Protein AF-A0A935E976-F1 (afdb_monomer)

pLDDT: mean 88.89, std 15.74, range [32.0, 98.88]

Nearest PDB structures (foldseek):
  2b0h-assembly1_A  TM=3.099E-01  e=8.893E+00  Mus musculus

Radius of gyration: 15.51 Å; Cα contacts (8 Å, |Δi|>4): 188; chains: 1; bounding box: 47×30×32 Å

Secondary structure (DSSP, 8-state):
------HHHHHHHHHHHHHHSTTHHHHTH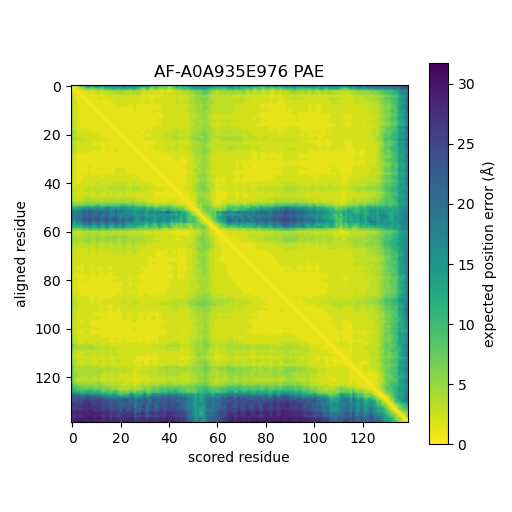HHHHHHHHTGGGSSS-TT-BPTTGGGSSS--B----HHHHHHHHHHHHHHHHHHHHHHTT---HHHHHHHHHHHHHHHHS-GGGSSSGGGHHHHHTTPPSS-SSP-----

Foldseek 3Di:
DQFDDDPLLLVLLLVLLCVLPPCFVVQFLRLLLSLLLRQVVDVQRQPDWDPLQLPDPHTDHDRDDPVVVVVSVVVSVVLVVLSVCSSVVNHDPVSSVVSNVSSVCLLLDRCNSGGCVVVVSCVVVVPDPPPPPPNPPDD

Sequence (139 aa):
MTFGFDPAEREAIAATLDAAVPGSVEWGAVEYVERLLGAFDHEPPRIWAAPGTWAGDGPAWLDPGPWERHAWRLRIDAWRSVYARIARGADDDADRRVAFEHACESSYGDPAYGGNREGAAWVAVGFPEPLFPPARSDP

Solvent-accessible surface area (backbone atoms only — not comparable to full-atom values): 7590 Å² total; per-residue (Å²): 128,79,61,69,71,55,75,64,36,44,50,42,42,36,53,54,24,23,72,58,32,78,62,24,47,84,20,20,23,58,49,17,49,36,40,57,65,24,16,78,71,43,89,50,34,58,79,39,70,41,89,66,25,87,74,54,102,50,71,46,54,43,73,70,53,76,67,53,48,52,55,50,48,57,50,37,55,52,48,51,54,38,52,57,25,38,36,68,73,66,54,52,73,69,43,48,48,53,41,31,52,50,20,51,46,16,33,73,42,65,42,81,51,35,4,8,43,94,45,48,34,37,60,73,71,61,59,65,81,71,67,76,73,66,70,77,74,77,132

Structure (mmCIF, N/CA/C/O backbone):
data_AF-A0A935E976-F1
#
_entry.id   AF-A0A935E976-F1
#
loop_
_atom_site.group_PDB
_atom_site.id
_atom_site.type_symbol
_atom_site.label_atom_id
_atom_site.label_alt_id
_atom_site.label_comp_id
_atom_site.label_asym_id
_atom_site.label_entity_id
_atom_site.label_seq_id
_atom_site.pdbx_PDB_ins_code
_atom_site.Cartn_x
_atom_site.Cartn_y
_atom_site.Cartn_z
_atom_site.occupancy
_atom_site.B_iso_or_equiv
_atom_site.auth_seq_id
_atom_site.auth_comp_id
_atom_site.auth_asym_id
_atom_site.auth_atom_id
_atom_site.pdbx_PDB_model_num
ATOM 1 N N . MET A 1 1 ? -8.502 0.682 -17.089 1.00 59.00 1 MET A N 1
ATOM 2 C CA . MET A 1 1 ? -9.231 1.427 -16.044 1.00 59.00 1 MET A CA 1
ATOM 3 C C . MET A 1 1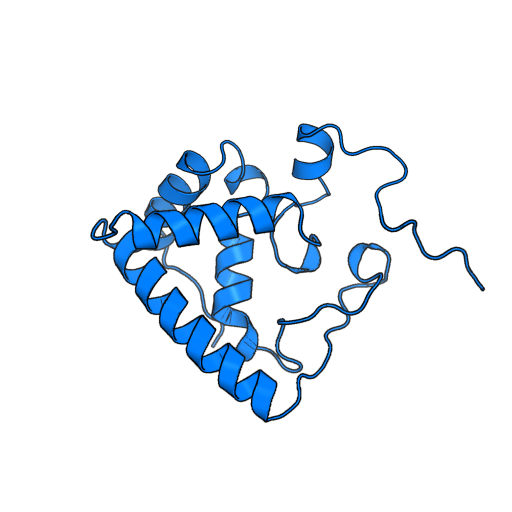 ? -8.406 1.251 -14.792 1.00 59.00 1 MET A C 1
ATOM 5 O O . MET A 1 1 ? -8.064 0.113 -14.518 1.00 59.00 1 MET A O 1
ATOM 9 N N . THR A 1 2 ? -7.993 2.335 -14.143 1.00 86.62 2 THR A N 1
ATOM 10 C CA . THR A 1 2 ? -7.102 2.261 -12.978 1.00 86.62 2 THR A CA 1
ATOM 11 C C . THR A 1 2 ? -7.882 1.762 -11.767 1.00 86.62 2 THR A C 1
ATOM 13 O O . THR A 1 2 ? -8.993 2.234 -11.525 1.00 86.62 2 THR A O 1
ATOM 16 N N . PHE A 1 3 ? -7.319 0.805 -11.039 1.00 94.75 3 PHE A N 1
ATOM 17 C CA . PHE A 1 3 ? -7.820 0.331 -9.759 1.00 94.75 3 PHE A CA 1
ATOM 18 C C . PHE A 1 3 ? -7.882 1.486 -8.755 1.00 94.75 3 PHE A C 1
ATOM 20 O O . PHE A 1 3 ? -6.986 2.328 -8.700 1.00 94.75 3 PHE A O 1
ATOM 27 N N . GLY A 1 4 ? -8.932 1.500 -7.946 1.00 95.69 4 GLY A N 1
ATOM 28 C CA . GLY A 1 4 ? -9.102 2.438 -6.848 1.00 95.69 4 GLY A CA 1
ATOM 29 C C . GLY A 1 4 ? -10.287 2.021 -5.995 1.00 95.69 4 GLY A C 1
ATOM 30 O O . GLY A 1 4 ? -11.195 1.345 -6.487 1.00 95.69 4 GLY A O 1
ATOM 31 N N . PHE A 1 5 ? -10.249 2.410 -4.729 1.00 97.88 5 PHE A N 1
ATOM 32 C CA . PHE A 1 5 ? -11.348 2.201 -3.796 1.00 97.88 5 PHE A CA 1
ATOM 33 C C . PHE A 1 5 ? -12.399 3.296 -3.965 1.00 97.88 5 PHE A C 1
ATOM 35 O O . PHE A 1 5 ? -12.066 4.454 -4.247 1.00 97.88 5 PHE A O 1
ATOM 42 N N . ASP A 1 6 ? -13.670 2.957 -3.763 1.00 97.94 6 ASP A N 1
ATOM 43 C CA . ASP A 1 6 ? -14.691 3.990 -3.596 1.00 97.94 6 ASP A CA 1
ATOM 44 C C . ASP A 1 6 ? -14.502 4.749 -2.259 1.00 97.94 6 ASP A C 1
ATOM 46 O O . ASP A 1 6 ? -13.733 4.310 -1.400 1.00 97.94 6 ASP A O 1
ATOM 50 N N . PRO A 1 7 ? -15.160 5.905 -2.046 1.00 98.31 7 PRO A N 1
ATOM 51 C CA . PRO A 1 7 ? -14.953 6.701 -0.836 1.00 98.31 7 PRO A CA 1
ATOM 52 C C . PRO A 1 7 ? -15.224 5.963 0.484 1.00 98.31 7 PRO A C 1
ATOM 54 O O . PRO A 1 7 ? -14.514 6.208 1.457 1.00 98.31 7 PRO A O 1
ATOM 57 N N . ALA A 1 8 ? -16.217 5.072 0.528 1.00 98.00 8 ALA A N 1
ATOM 58 C CA . ALA A 1 8 ? -16.576 4.336 1.738 1.00 98.00 8 ALA A CA 1
ATOM 59 C C . ALA A 1 8 ? -15.585 3.197 2.007 1.00 98.00 8 ALA A C 1
ATOM 61 O O . ALA A 1 8 ? -15.143 3.010 3.141 1.00 98.00 8 ALA A O 1
ATOM 62 N N . GLU A 1 9 ? -15.177 2.479 0.957 1.00 98.56 9 GLU A N 1
ATOM 63 C CA . GLU A 1 9 ? -14.099 1.491 1.045 1.00 98.56 9 GLU A CA 1
ATOM 64 C C . GLU A 1 9 ? -12.803 2.152 1.533 1.00 98.56 9 GLU A C 1
ATOM 66 O O . GLU A 1 9 ? -12.127 1.635 2.424 1.00 98.56 9 GLU A O 1
ATOM 71 N N . ARG A 1 10 ? -12.486 3.333 0.989 1.00 98.56 10 ARG A N 1
ATOM 72 C CA . ARG A 1 10 ? -11.292 4.107 1.331 1.00 98.56 10 ARG A CA 1
ATOM 73 C C . ARG A 1 10 ? -11.285 4.527 2.803 1.00 98.56 10 ARG A C 1
ATOM 75 O O . ARG A 1 10 ? -10.242 4.425 3.440 1.00 98.56 10 ARG A O 1
ATOM 82 N N . GLU A 1 11 ? -12.425 4.955 3.348 1.00 98.50 11 GLU A N 1
ATOM 83 C CA . GLU A 1 11 ? -12.574 5.319 4.766 1.00 98.50 11 GLU A CA 1
ATOM 84 C C . GLU A 1 11 ? -12.345 4.117 5.696 1.00 98.50 11 GLU A C 1
ATOM 86 O O . GLU A 1 11 ? -11.543 4.201 6.628 1.00 98.50 11 GLU A O 1
ATOM 91 N N . ALA A 1 12 ? -12.986 2.979 5.412 1.00 98.31 12 ALA A N 1
ATOM 92 C CA . ALA A 1 12 ? -12.832 1.764 6.211 1.00 98.31 12 ALA A CA 1
ATOM 93 C C . ALA A 1 12 ? -11.383 1.248 6.194 1.00 98.31 12 ALA A C 1
ATOM 95 O O . ALA A 1 12 ? -10.805 0.952 7.241 1.00 98.31 12 ALA A O 1
ATOM 96 N N . ILE A 1 13 ? -10.767 1.202 5.010 1.00 98.81 13 ILE A N 1
ATOM 97 C CA . ILE A 1 13 ? -9.375 0.772 4.844 1.00 98.81 13 ILE A CA 1
ATOM 98 C C . ILE A 1 13 ? -8.413 1.738 5.543 1.00 98.81 13 ILE A C 1
ATOM 100 O O . ILE A 1 13 ? -7.478 1.282 6.202 1.00 98.81 13 ILE A O 1
ATOM 104 N N . ALA A 1 14 ? -8.638 3.052 5.442 1.00 98.75 14 ALA A N 1
ATOM 105 C CA . ALA A 1 14 ? -7.828 4.052 6.132 1.00 98.75 14 ALA A CA 1
ATOM 106 C C . ALA A 1 14 ? -7.849 3.837 7.651 1.00 98.75 14 ALA A C 1
ATOM 108 O O . ALA A 1 14 ? -6.789 3.799 8.273 1.00 98.75 14 ALA A O 1
ATOM 109 N N . ALA A 1 15 ? -9.029 3.616 8.238 1.00 98.56 15 ALA A N 1
ATOM 110 C CA . ALA A 1 15 ? -9.155 3.344 9.667 1.00 98.56 15 ALA A CA 1
ATOM 111 C C . ALA A 1 15 ? -8.357 2.098 10.096 1.00 98.56 15 ALA A C 1
ATOM 113 O O . ALA A 1 15 ? -7.677 2.124 11.121 1.00 98.56 15 ALA A O 1
ATOM 114 N N . THR A 1 16 ? -8.386 1.020 9.303 1.00 98.69 16 THR A N 1
ATOM 115 C CA . THR A 1 16 ? -7.610 -0.199 9.588 1.00 98.69 16 THR A CA 1
ATOM 116 C C . THR A 1 16 ? -6.102 0.021 9.464 1.00 98.69 16 THR A C 1
ATOM 118 O O . THR A 1 16 ? -5.352 -0.453 10.316 1.00 98.69 16 THR A O 1
ATOM 121 N N . LEU A 1 17 ? -5.643 0.728 8.425 1.00 98.69 17 LEU A N 1
ATOM 122 C CA . LEU A 1 17 ? -4.219 1.012 8.213 1.00 98.69 17 LEU A CA 1
ATOM 123 C C . LEU A 1 17 ? -3.653 1.908 9.323 1.00 98.69 17 LEU A C 1
ATOM 125 O O . LEU A 1 17 ? -2.603 1.591 9.882 1.00 98.69 17 LEU A O 1
ATOM 129 N N . ASP A 1 18 ? -4.369 2.973 9.691 1.00 98.31 18 ASP A N 1
ATOM 130 C CA . ASP A 1 18 ? -3.938 3.892 10.750 1.00 98.31 18 ASP A CA 1
ATOM 131 C C . ASP A 1 18 ? -3.933 3.217 12.127 1.00 98.31 18 ASP A C 1
ATOM 133 O O . ASP A 1 18 ? -2.998 3.380 12.905 1.00 98.31 18 ASP A O 1
ATOM 137 N N . ALA A 1 19 ? -4.923 2.364 12.412 1.00 98.00 19 ALA A N 1
ATOM 138 C CA . ALA A 1 19 ? -4.926 1.569 13.637 1.00 98.00 19 ALA A CA 1
ATOM 139 C C . ALA A 1 19 ? -3.740 0.588 13.708 1.00 98.00 19 ALA A C 1
ATOM 141 O O . ALA A 1 19 ? -3.252 0.293 14.800 1.00 98.00 19 ALA A O 1
ATOM 142 N N . ALA A 1 20 ? -3.282 0.071 12.562 1.00 97.44 20 ALA A N 1
ATOM 143 C CA . ALA A 1 20 ? -2.155 -0.852 12.490 1.00 97.44 20 ALA A CA 1
ATOM 144 C C . ALA A 1 20 ? -0.804 -0.138 12.664 1.00 97.44 20 ALA A C 1
ATOM 146 O O . ALA A 1 20 ? 0.067 -0.630 13.386 1.00 97.44 20 ALA A O 1
ATOM 147 N N . VAL A 1 21 ? -0.637 1.019 12.020 1.00 96.62 21 VAL A N 1
ATOM 148 C CA . VAL A 1 21 ? 0.521 1.909 12.164 1.00 96.62 21 VAL A CA 1
ATOM 149 C C . VAL A 1 21 ? 0.004 3.349 12.273 1.00 96.62 21 VAL A C 1
ATOM 151 O O . VAL A 1 21 ? -0.352 3.936 11.245 1.00 96.62 21 VAL A O 1
ATOM 154 N N . PRO A 1 22 ? -0.031 3.927 13.490 1.00 96.25 22 PRO A N 1
ATOM 155 C CA . PRO A 1 22 ? -0.551 5.276 13.705 1.00 96.25 22 PRO A CA 1
ATOM 156 C C . PRO A 1 22 ? 0.183 6.330 12.874 1.00 96.25 22 PRO A C 1
ATOM 158 O O . PRO A 1 22 ? 1.413 6.391 12.901 1.00 96.25 22 PRO A O 1
ATOM 161 N N . GLY A 1 23 ? -0.571 7.162 12.152 1.00 95.06 23 GLY A N 1
ATOM 162 C CA . GLY A 1 23 ? -0.049 8.198 11.256 1.00 95.06 23 GLY A CA 1
ATOM 163 C C . GLY A 1 23 ? 0.210 7.717 9.826 1.00 95.06 23 GLY A C 1
ATOM 164 O O . GLY A 1 23 ? 0.457 8.535 8.939 1.00 95.06 23 GLY A O 1
ATOM 165 N N . SER A 1 24 ? 0.108 6.412 9.550 1.00 97.06 24 SER A N 1
ATOM 166 C CA . SER A 1 24 ? 0.406 5.864 8.220 1.00 97.06 24 SER A CA 1
ATOM 167 C C . SER A 1 24 ? -0.511 6.414 7.125 1.00 97.06 24 SER A C 1
ATOM 169 O O . SER A 1 24 ? -0.068 6.610 5.991 1.00 97.06 24 SER A O 1
ATOM 171 N N . VAL A 1 25 ? -1.768 6.738 7.447 1.00 97.81 25 VAL A N 1
ATOM 172 C CA . VAL A 1 25 ? -2.697 7.351 6.485 1.00 97.81 25 VAL A CA 1
ATOM 173 C C . VAL A 1 25 ? -2.231 8.744 6.073 1.00 97.81 25 VAL A C 1
ATOM 175 O O . VAL A 1 25 ? -2.247 9.054 4.883 1.00 97.81 25 VAL A O 1
ATOM 178 N N . GLU A 1 26 ? -1.748 9.558 7.014 1.00 96.12 26 GLU A N 1
ATOM 179 C CA . GLU A 1 26 ? -1.197 10.886 6.709 1.00 96.12 26 GLU A CA 1
ATOM 180 C C . GLU A 1 26 ? 0.050 10.789 5.818 1.00 96.12 26 GLU A C 1
ATOM 182 O O . GLU A 1 26 ? 0.272 11.638 4.953 1.00 96.12 26 GLU A O 1
ATOM 187 N N . TRP A 1 27 ? 0.829 9.715 5.968 1.00 95.69 27 TRP A N 1
ATOM 188 C CA . TRP A 1 27 ? 2.007 9.438 5.143 1.00 95.69 27 TRP A CA 1
ATOM 189 C C . TRP A 1 27 ? 1.680 8.818 3.778 1.00 95.69 27 TRP A C 1
ATOM 191 O O . TRP A 1 27 ? 2.567 8.720 2.931 1.00 95.69 27 TRP A O 1
ATOM 201 N N . GLY A 1 28 ? 0.424 8.443 3.525 1.00 97.75 28 GLY A N 1
ATOM 202 C CA . GLY A 1 28 ? -0.046 7.951 2.229 1.00 97.75 28 GLY A CA 1
ATOM 203 C C . GLY A 1 28 ? -0.266 6.439 2.131 1.00 97.75 28 GLY A C 1
ATOM 204 O O . GLY A 1 28 ? -0.193 5.876 1.037 1.00 97.75 28 GLY A O 1
ATOM 205 N N . ALA A 1 29 ? -0.525 5.749 3.247 1.00 98.25 29 ALA A N 1
ATOM 206 C CA . ALA A 1 29 ? -0.739 4.298 3.256 1.00 98.25 29 ALA A CA 1
ATOM 207 C C . ALA A 1 29 ? -1.879 3.836 2.336 1.00 98.25 29 ALA A C 1
ATOM 209 O O . ALA A 1 29 ? -1.780 2.788 1.698 1.00 98.25 29 ALA A O 1
ATOM 210 N N . VAL A 1 30 ? -2.951 4.621 2.214 1.00 98.44 30 VAL A N 1
ATOM 211 C CA . VAL A 1 30 ? -4.067 4.280 1.322 1.00 98.44 30 VAL A CA 1
ATOM 212 C C . VAL A 1 30 ? -3.628 4.343 -0.142 1.00 98.44 30 VAL A C 1
ATOM 214 O O . VAL A 1 30 ? -3.895 3.417 -0.908 1.00 98.44 30 VAL A O 1
ATOM 217 N N . GLU A 1 31 ? -2.903 5.396 -0.533 1.00 97.69 31 GLU A N 1
ATOM 218 C CA . GLU A 1 31 ? -2.369 5.530 -1.892 1.00 97.69 31 GLU A CA 1
ATOM 219 C C . GLU A 1 31 ? -1.345 4.439 -2.213 1.00 97.69 31 GLU A C 1
ATOM 221 O O . GLU A 1 31 ? -1.295 3.965 -3.350 1.00 97.69 31 GLU A O 1
ATOM 226 N N . TYR A 1 32 ? -0.548 4.027 -1.222 1.00 98.00 32 TYR A N 1
ATOM 227 C CA . TYR A 1 32 ? 0.357 2.889 -1.346 1.00 98.00 32 TYR A CA 1
ATOM 228 C C . TYR A 1 32 ? -0.397 1.610 -1.719 1.00 98.00 32 TYR A C 1
ATOM 230 O O . TYR A 1 32 ? -0.067 0.956 -2.711 1.00 98.00 32 TYR A O 1
ATOM 238 N N . VAL A 1 33 ? -1.452 1.284 -0.968 1.00 98.56 33 VAL A N 1
ATOM 239 C CA . VAL A 1 33 ? -2.260 0.085 -1.211 1.00 98.56 33 VAL A CA 1
ATOM 240 C C . VAL A 1 33 ? -2.919 0.134 -2.587 1.00 98.56 33 VAL A C 1
ATOM 242 O O . VAL A 1 33 ? -2.846 -0.841 -3.329 1.00 98.56 33 VAL A O 1
ATOM 245 N N . GLU A 1 34 ? -3.520 1.256 -2.984 1.00 98.19 34 GLU A N 1
ATOM 246 C CA . GLU A 1 34 ? -4.131 1.369 -4.315 1.00 98.19 34 GLU A CA 1
ATOM 247 C C . GLU A 1 34 ? -3.120 1.172 -5.444 1.00 98.19 34 GLU A C 1
ATOM 249 O O . GLU A 1 34 ? -3.408 0.468 -6.414 1.00 98.19 34 GLU A O 1
ATOM 254 N N . ARG A 1 35 ? -1.916 1.744 -5.317 1.00 96.69 35 ARG A N 1
ATOM 255 C CA . ARG A 1 35 ? -0.845 1.564 -6.306 1.00 96.69 35 ARG A CA 1
ATOM 256 C C . ARG A 1 35 ? -0.353 0.123 -6.357 1.00 96.69 35 ARG A C 1
ATOM 258 O O . ARG A 1 35 ? -0.154 -0.392 -7.455 1.00 96.69 35 ARG A O 1
ATOM 265 N N . LEU A 1 36 ? -0.207 -0.533 -5.207 1.00 97.94 36 LEU A N 1
ATOM 266 C CA . LEU A 1 36 ? 0.174 -1.942 -5.124 1.00 97.94 36 LEU A CA 1
ATOM 267 C C . LEU A 1 36 ? -0.873 -2.840 -5.795 1.00 97.94 36 LEU A C 1
ATOM 269 O O . LEU A 1 36 ? -0.546 -3.660 -6.654 1.00 97.94 36 LEU A O 1
ATOM 273 N N . LEU A 1 37 ? -2.150 -2.661 -5.453 1.00 98.50 37 LEU A N 1
ATOM 274 C CA . LEU A 1 37 ? -3.244 -3.469 -5.994 1.00 98.50 37 LEU A CA 1
ATOM 275 C C . LEU A 1 37 ? -3.566 -3.134 -7.458 1.00 98.50 37 LEU A C 1
ATOM 277 O O . LEU A 1 37 ? -4.116 -3.974 -8.172 1.00 98.50 37 LEU A O 1
ATOM 281 N N . GLY A 1 38 ? -3.229 -1.928 -7.911 1.00 97.81 38 GLY A N 1
ATOM 282 C CA . GLY A 1 38 ? -3.348 -1.454 -9.290 1.00 97.81 38 GLY A CA 1
ATOM 283 C C . GLY A 1 38 ? -2.076 -1.604 -10.124 1.00 97.81 38 GLY A C 1
ATOM 284 O O . GLY A 1 38 ? -2.027 -1.105 -11.245 1.00 97.81 38 GLY A O 1
ATOM 285 N N . ALA A 1 39 ? -1.033 -2.278 -9.625 1.00 97.50 39 ALA A N 1
ATOM 286 C CA . ALA A 1 39 ? 0.290 -2.252 -10.255 1.00 97.50 39 ALA A CA 1
ATOM 287 C C . ALA A 1 39 ? 0.290 -2.695 -11.732 1.00 97.50 39 ALA A C 1
ATOM 289 O O . ALA A 1 39 ? 1.073 -2.175 -12.527 1.00 97.50 39 ALA A O 1
ATOM 290 N N . PHE A 1 40 ? -0.602 -3.618 -12.112 1.00 97.50 40 PHE A N 1
ATOM 291 C CA . PHE A 1 40 ? -0.750 -4.123 -13.485 1.00 97.50 40 PHE A CA 1
ATOM 292 C C . PHE A 1 40 ? -1.623 -3.262 -14.411 1.00 97.50 40 PHE A C 1
ATOM 294 O O . PHE A 1 40 ? -1.769 -3.614 -15.580 1.00 97.50 40 PHE A O 1
ATOM 301 N N . ASP A 1 41 ? -2.157 -2.132 -13.944 1.00 96.94 41 ASP A N 1
ATOM 302 C CA . ASP A 1 41 ? -2.842 -1.152 -14.802 1.00 96.94 41 ASP A CA 1
ATOM 303 C C . ASP A 1 41 ? -1.852 -0.262 -15.581 1.00 96.94 41 ASP A C 1
ATOM 305 O O . ASP A 1 41 ? -2.249 0.632 -16.334 1.00 96.94 41 ASP A O 1
ATOM 309 N N . HIS A 1 42 ? -0.553 -0.508 -15.398 1.00 94.56 42 HIS A N 1
ATOM 310 C CA . HIS A 1 42 ? 0.564 0.221 -15.981 1.00 94.56 42 HIS A CA 1
ATOM 311 C C . HIS A 1 42 ? 1.520 -0.721 -16.724 1.00 94.56 42 HIS A C 1
ATOM 313 O O . HIS A 1 42 ? 1.590 -1.914 -16.428 1.00 94.56 42 HIS A O 1
ATOM 319 N N . GLU A 1 43 ? 2.285 -0.159 -17.662 1.00 93.25 43 GLU A N 1
ATOM 320 C CA . GLU A 1 43 ? 3.313 -0.869 -18.424 1.00 93.25 43 GLU A CA 1
ATOM 321 C C . GLU A 1 43 ? 4.604 -0.019 -18.468 1.00 93.25 43 GLU A C 1
ATOM 323 O O . GLU A 1 43 ? 4.559 1.090 -19.011 1.00 93.25 43 GLU A O 1
ATOM 328 N N . PRO A 1 44 ? 5.735 -0.477 -17.888 1.00 92.94 44 PRO A N 1
ATOM 329 C CA . PRO A 1 44 ? 5.895 -1.677 -17.058 1.00 92.94 44 PRO A CA 1
ATOM 330 C C . PRO A 1 44 ? 4.985 -1.679 -15.819 1.00 92.94 44 PRO A C 1
ATOM 332 O O . PRO A 1 44 ? 4.626 -0.604 -15.324 1.00 92.94 4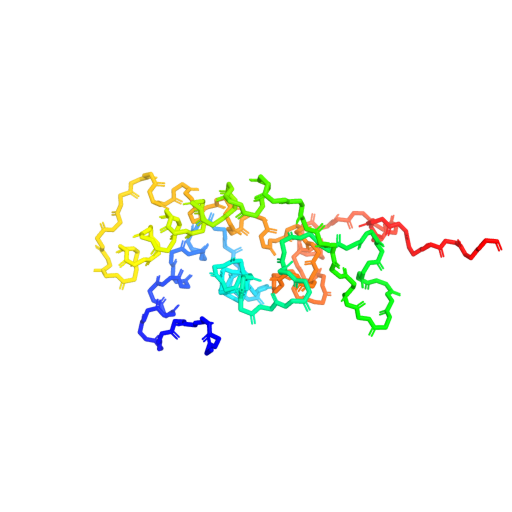4 PRO A O 1
ATOM 335 N N . PRO A 1 45 ? 4.588 -2.858 -15.303 1.00 96.25 45 PRO A N 1
ATOM 336 C CA . PRO A 1 45 ? 3.787 -2.922 -14.092 1.00 96.25 45 PRO A CA 1
ATOM 337 C C . PRO A 1 45 ? 4.575 -2.313 -12.930 1.00 96.25 45 PRO A C 1
ATOM 339 O O . PRO A 1 45 ? 5.773 -2.558 -12.777 1.00 96.25 45 PRO A O 1
ATOM 342 N N . ARG A 1 46 ? 3.902 -1.525 -12.089 1.00 94.75 46 ARG A N 1
ATOM 343 C CA . ARG A 1 46 ? 4.530 -0.760 -10.996 1.00 94.75 46 ARG A CA 1
ATOM 344 C C . ARG A 1 46 ? 4.841 -1.625 -9.769 1.00 94.75 46 ARG A C 1
ATOM 346 O O . ARG A 1 46 ? 4.398 -1.339 -8.665 1.00 94.75 46 ARG A O 1
ATOM 353 N N . ILE A 1 47 ? 5.559 -2.722 -9.994 1.00 95.19 47 ILE A N 1
ATOM 354 C CA . ILE A 1 47 ? 5.956 -3.701 -8.976 1.00 95.19 47 ILE A CA 1
ATOM 355 C C . ILE A 1 47 ? 7.335 -3.361 -8.418 1.00 95.19 47 ILE A C 1
ATOM 357 O O . ILE A 1 47 ? 7.520 -3.338 -7.208 1.00 95.19 47 ILE A O 1
ATOM 361 N N . TRP A 1 48 ? 8.293 -3.084 -9.304 1.00 90.94 48 TRP A N 1
ATOM 362 C CA . TRP A 1 48 ? 9.669 -2.781 -8.931 1.00 90.94 48 TRP A CA 1
ATOM 363 C C . TRP A 1 48 ? 10.089 -1.447 -9.532 1.00 90.94 48 TRP A C 1
ATOM 365 O O . TRP A 1 48 ? 10.292 -1.330 -10.741 1.00 90.94 48 TRP A O 1
ATOM 375 N N . ALA A 1 49 ? 10.231 -0.439 -8.685 1.00 88.50 49 ALA A N 1
ATOM 376 C CA . ALA A 1 49 ? 10.939 0.781 -9.016 1.00 88.50 49 ALA A CA 1
ATOM 377 C C . ALA A 1 49 ? 12.434 0.471 -9.179 1.00 88.50 49 ALA A C 1
ATOM 379 O O . ALA A 1 49 ? 13.032 -0.260 -8.384 1.00 88.50 49 ALA A O 1
ATOM 380 N N . ALA A 1 50 ? 13.044 1.030 -10.217 1.00 80.81 50 ALA A N 1
ATOM 381 C CA . ALA A 1 50 ? 14.478 0.967 -10.415 1.00 80.81 50 ALA A CA 1
ATOM 382 C C . ALA A 1 50 ? 15.192 1.727 -9.279 1.00 80.81 50 ALA A C 1
ATOM 384 O O . ALA A 1 50 ? 14.672 2.744 -8.802 1.00 80.81 50 ALA A O 1
ATOM 385 N N . PRO A 1 51 ? 16.388 1.286 -8.856 1.00 69.25 51 PRO A N 1
ATOM 386 C CA . PRO A 1 51 ? 17.159 1.979 -7.827 1.00 69.25 51 PRO A CA 1
ATOM 387 C C . PRO A 1 51 ? 17.362 3.470 -8.143 1.00 69.25 51 PRO A C 1
ATOM 389 O O . PRO A 1 51 ? 17.663 3.824 -9.280 1.00 69.25 51 PRO A O 1
ATOM 392 N N . GLY A 1 52 ? 17.238 4.338 -7.132 1.00 60.84 52 GLY A N 1
ATOM 393 C CA . GLY A 1 52 ? 17.458 5.790 -7.270 1.00 60.84 52 GLY A CA 1
ATOM 394 C C . GLY A 1 52 ? 16.266 6.585 -7.819 1.00 60.84 52 GLY A C 1
ATOM 395 O O . GLY A 1 52 ? 16.382 7.788 -8.024 1.00 60.84 52 GLY A O 1
ATOM 396 N N . THR A 1 53 ? 15.123 5.930 -8.020 1.00 62.84 53 THR A N 1
ATOM 397 C CA . THR A 1 53 ? 13.859 6.519 -8.489 1.00 62.84 53 THR A CA 1
ATOM 398 C C . THR A 1 53 ? 13.393 7.736 -7.676 1.00 62.84 53 THR A C 1
ATOM 400 O O . THR A 1 53 ? 12.938 8.716 -8.263 1.00 62.84 53 THR A O 1
ATOM 403 N N . TRP A 1 54 ? 13.545 7.718 -6.351 1.00 58.03 54 TRP A N 1
ATOM 404 C CA . TRP A 1 54 ? 13.188 8.841 -5.475 1.00 58.03 54 TRP A CA 1
ATOM 405 C C . TRP A 1 54 ? 14.058 10.104 -5.672 1.00 58.03 54 TRP A C 1
ATOM 407 O O . TRP A 1 54 ? 13.664 11.172 -5.213 1.00 58.03 54 TRP A O 1
ATOM 417 N N . ALA A 1 55 ? 15.215 10.006 -6.346 1.00 53.66 55 ALA A N 1
ATOM 418 C CA . ALA A 1 55 ? 16.175 11.103 -6.541 1.00 53.66 55 ALA A CA 1
ATOM 419 C C . ALA A 1 55 ? 16.250 11.640 -7.989 1.00 53.66 55 ALA A C 1
ATOM 421 O O . ALA A 1 55 ? 17.052 12.534 -8.259 1.00 53.66 55 ALA A O 1
ATOM 422 N N . GLY A 1 56 ? 15.473 11.085 -8.928 1.00 58.94 56 GLY A N 1
ATOM 423 C CA . GLY A 1 56 ? 15.496 11.455 -10.353 1.00 58.94 56 GLY A CA 1
ATOM 424 C C . GLY A 1 56 ? 14.235 12.183 -10.838 1.00 58.94 56 GLY A C 1
ATOM 425 O O . GLY A 1 56 ? 13.356 12.518 -10.049 1.00 58.94 56 GLY A O 1
ATOM 426 N N . ASP A 1 57 ? 14.100 12.360 -12.159 1.00 61.03 57 ASP A N 1
ATOM 427 C CA . ASP A 1 57 ? 12.961 13.030 -12.835 1.00 61.03 57 ASP A CA 1
ATOM 428 C C . ASP A 1 57 ? 11.611 12.271 -12.747 1.00 61.03 57 ASP A C 1
ATOM 430 O O . ASP A 1 57 ? 10.637 12.602 -13.429 1.00 61.03 57 ASP A O 1
ATOM 434 N N . GLY A 1 58 ? 11.538 11.232 -11.914 1.00 66.12 58 GLY A N 1
ATOM 435 C CA . GLY A 1 58 ? 10.377 10.374 -11.716 1.00 66.12 58 GLY A CA 1
ATOM 436 C C . GLY A 1 58 ? 10.738 8.886 -11.693 1.00 66.12 58 GLY A C 1
ATOM 437 O O . GLY A 1 58 ? 11.848 8.495 -12.064 1.00 66.12 58 GLY A O 1
ATOM 438 N N . PRO A 1 59 ? 9.799 8.026 -11.265 1.00 75.75 59 PRO A N 1
ATOM 439 C CA . PRO A 1 59 ? 10.067 6.607 -11.109 1.00 75.75 59 PRO A CA 1
ATOM 440 C C . PRO A 1 59 ? 10.247 5.879 -12.436 1.00 75.75 59 PRO A C 1
ATOM 442 O O . PRO A 1 59 ? 9.332 5.835 -13.262 1.00 75.75 59 PRO A O 1
ATOM 445 N N . ALA A 1 60 ? 11.405 5.237 -12.597 1.00 85.12 60 ALA A N 1
ATOM 446 C CA . ALA A 1 60 ? 11.615 4.225 -13.624 1.00 85.12 60 ALA A CA 1
ATOM 447 C C . ALA A 1 60 ? 11.150 2.867 -13.084 1.00 85.12 60 ALA A C 1
ATOM 449 O O . ALA A 1 60 ? 11.493 2.494 -11.966 1.00 85.12 60 ALA A O 1
ATOM 450 N N . TRP A 1 61 ? 10.377 2.117 -13.869 1.00 90.06 61 TRP A N 1
ATOM 451 C CA . TRP A 1 61 ? 9.809 0.829 -13.460 1.00 90.06 61 TRP A CA 1
ATOM 452 C C . TRP A 1 61 ? 10.473 -0.309 -14.227 1.00 90.06 61 TRP A C 1
ATOM 454 O O . TRP A 1 61 ? 10.656 -0.220 -15.441 1.00 90.06 61 TRP A O 1
ATOM 464 N N . LEU A 1 62 ? 10.852 -1.369 -13.518 1.00 91.81 62 LEU A N 1
ATOM 465 C CA . LEU A 1 62 ? 11.441 -2.560 -14.117 1.00 91.81 62 LEU A CA 1
ATOM 466 C C . LEU A 1 62 ? 10.340 -3.459 -14.674 1.00 91.81 62 LEU A C 1
ATOM 468 O O . LEU A 1 62 ? 9.291 -3.623 -14.054 1.00 91.81 62 LEU A O 1
ATOM 472 N N . ASP A 1 63 ? 10.606 -4.066 -15.827 1.00 94.44 63 ASP A N 1
ATOM 473 C CA . ASP A 1 63 ? 9.725 -5.067 -16.418 1.00 94.44 63 ASP A CA 1
ATOM 474 C C . ASP A 1 63 ? 10.017 -6.459 -15.817 1.00 94.44 63 ASP A C 1
ATOM 476 O O . ASP A 1 63 ? 11.104 -6.999 -16.048 1.00 94.44 63 ASP A O 1
ATOM 480 N N . PRO A 1 64 ? 9.090 -7.049 -15.036 1.00 94.50 64 PRO A N 1
ATOM 481 C CA . PRO A 1 64 ? 9.249 -8.398 -14.518 1.00 94.50 64 PRO A CA 1
ATOM 482 C C . PRO A 1 64 ? 9.096 -9.456 -15.616 1.00 94.50 64 PRO A C 1
ATOM 484 O O . PRO A 1 64 ? 8.254 -9.359 -16.516 1.00 94.50 64 PRO A O 1
ATOM 487 N N . GLY A 1 65 ? 9.850 -10.547 -15.483 1.00 96.62 65 GLY A N 1
ATOM 488 C CA . GLY A 1 65 ? 9.760 -11.684 -16.390 1.00 96.62 65 GLY A CA 1
ATOM 489 C C . GLY A 1 65 ? 8.388 -12.382 -16.341 1.00 96.62 65 GLY A C 1
ATOM 490 O O . GLY A 1 65 ? 7.600 -12.177 -15.412 1.00 96.62 65 GLY A O 1
ATOM 491 N N . PRO A 1 66 ? 8.078 -13.278 -17.299 1.00 97.38 66 PRO A N 1
ATOM 492 C CA . PRO A 1 66 ? 6.757 -13.911 -17.396 1.00 97.38 66 PRO A CA 1
ATOM 493 C C . PRO A 1 66 ? 6.296 -14.627 -16.115 1.00 97.38 66 PRO A C 1
ATOM 495 O O . PRO A 1 66 ? 5.130 -14.524 -15.730 1.00 97.38 66 PRO A O 1
ATOM 498 N N . TRP A 1 67 ? 7.210 -15.320 -15.429 1.00 97.88 67 TRP A N 1
ATOM 499 C CA . TRP A 1 67 ? 6.910 -16.024 -14.177 1.00 97.88 67 TRP A CA 1
ATOM 500 C C . TRP A 1 67 ? 6.658 -15.075 -13.010 1.00 97.88 67 TRP A C 1
ATOM 502 O O . TRP A 1 67 ? 5.731 -15.291 -12.232 1.00 97.88 67 TRP A O 1
ATOM 512 N N . GLU A 1 68 ? 7.437 -14.002 -12.915 1.00 97.81 68 GLU A N 1
ATOM 513 C CA . GLU A 1 68 ? 7.251 -12.970 -11.897 1.00 97.81 68 GLU A CA 1
ATOM 514 C C . GLU A 1 68 ? 5.918 -12.253 -12.109 1.00 97.81 68 GLU A C 1
ATOM 516 O O . GLU A 1 68 ? 5.157 -12.095 -11.158 1.00 97.81 68 GLU A O 1
ATOM 521 N N . ARG A 1 69 ? 5.570 -11.915 -13.360 1.00 98.00 69 ARG A N 1
ATOM 522 C CA . ARG A 1 69 ? 4.254 -11.359 -13.707 1.00 98.00 69 ARG A CA 1
ATOM 523 C C . ARG A 1 69 ? 3.118 -12.269 -13.258 1.00 98.00 69 ARG A C 1
ATOM 525 O O . ARG A 1 69 ? 2.143 -11.791 -12.685 1.00 98.00 69 ARG A O 1
ATOM 532 N N . HIS A 1 70 ? 3.231 -13.573 -13.508 1.00 98.19 70 HIS A N 1
ATOM 533 C CA . HIS A 1 70 ? 2.218 -14.534 -13.081 1.00 98.19 70 HIS A CA 1
ATOM 534 C C . HIS A 1 70 ? 2.095 -14.597 -11.552 1.00 98.19 70 HIS A C 1
ATOM 536 O O . HIS A 1 70 ? 0.992 -14.462 -11.024 1.00 98.19 70 HIS A O 1
ATOM 542 N N . ALA A 1 71 ? 3.216 -14.729 -10.839 1.00 98.44 71 ALA A N 1
ATOM 543 C CA . ALA A 1 71 ? 3.229 -14.791 -9.379 1.00 98.44 71 ALA A CA 1
ATOM 544 C C . ALA A 1 71 ? 2.664 -13.514 -8.733 1.00 98.44 71 ALA A C 1
ATOM 546 O O . ALA A 1 71 ? 1.874 -13.590 -7.792 1.00 98.44 71 ALA A O 1
ATOM 547 N N . TRP A 1 72 ? 3.016 -12.340 -9.263 1.00 98.38 72 TRP A N 1
ATOM 548 C CA . TRP A 1 72 ? 2.521 -11.061 -8.758 1.00 98.38 72 TRP A CA 1
ATOM 549 C C . TRP A 1 72 ? 1.032 -10.854 -9.005 1.00 98.38 72 TRP A C 1
ATOM 551 O O . TRP A 1 72 ? 0.359 -10.314 -8.134 1.00 98.38 72 TRP A O 1
ATOM 561 N N . ARG A 1 73 ? 0.489 -11.327 -10.133 1.00 98.38 73 ARG A N 1
ATOM 562 C CA . ARG A 1 73 ? -0.964 -11.294 -10.370 1.00 98.38 73 ARG A CA 1
ATOM 563 C C . ARG A 1 73 ? -1.719 -12.113 -9.332 1.00 98.38 73 ARG A C 1
ATOM 565 O O . ARG A 1 73 ? -2.634 -11.590 -8.713 1.00 98.38 73 ARG A O 1
ATOM 572 N N . LEU A 1 74 ? -1.278 -13.349 -9.078 1.00 98.56 74 LEU A N 1
ATOM 573 C CA . LEU A 1 74 ? -1.891 -14.202 -8.054 1.00 98.56 74 LEU A CA 1
ATOM 574 C C . LEU A 1 74 ? -1.852 -13.546 -6.669 1.00 98.56 74 LEU A C 1
ATOM 576 O O . LEU A 1 74 ? -2.838 -13.579 -5.936 1.00 98.56 74 LEU A O 1
ATOM 580 N N . ARG A 1 75 ? -0.721 -12.925 -6.319 1.00 98.44 75 ARG A N 1
ATOM 581 C CA . ARG A 1 75 ? -0.560 -12.230 -5.040 1.00 98.44 75 ARG A CA 1
ATOM 582 C C . ARG A 1 75 ? -1.470 -11.005 -4.926 1.00 98.44 75 ARG A C 1
ATOM 584 O O . ARG A 1 75 ? -2.151 -10.856 -3.918 1.00 98.44 75 ARG A O 1
ATOM 591 N N . ILE A 1 76 ? -1.527 -10.170 -5.963 1.00 98.50 76 ILE A N 1
ATOM 592 C CA . ILE A 1 76 ? -2.392 -8.985 -5.993 1.00 98.50 76 ILE A CA 1
ATOM 593 C C . ILE A 1 76 ? -3.869 -9.379 -5.939 1.00 98.50 76 ILE A C 1
ATOM 595 O O . ILE A 1 76 ? -4.620 -8.761 -5.193 1.00 98.50 76 ILE A O 1
ATOM 599 N N . ASP A 1 77 ? -4.296 -10.420 -6.654 1.00 98.50 77 ASP A N 1
ATOM 600 C CA . ASP A 1 77 ? -5.686 -10.889 -6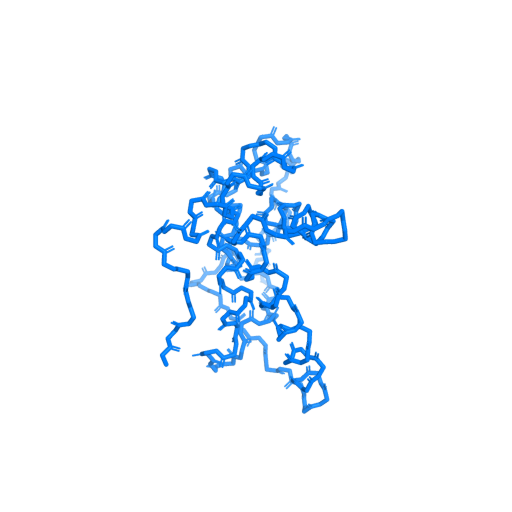.600 1.00 98.50 77 ASP A CA 1
ATOM 601 C C . ASP A 1 77 ? -6.062 -11.414 -5.202 1.00 98.50 77 ASP A C 1
ATOM 603 O O . ASP A 1 77 ? -7.161 -11.145 -4.698 1.00 98.50 77 ASP A O 1
ATOM 607 N N . ALA A 1 78 ? -5.132 -12.099 -4.526 1.00 98.62 78 ALA A N 1
ATOM 608 C CA . ALA A 1 78 ? -5.314 -12.507 -3.136 1.00 98.62 78 ALA A CA 1
ATOM 609 C C . ALA A 1 78 ? -5.451 -11.291 -2.203 1.00 98.62 78 ALA A C 1
ATOM 611 O O . ALA A 1 78 ? -6.390 -11.231 -1.407 1.00 98.62 78 ALA A O 1
ATOM 612 N N . TRP A 1 79 ? -4.587 -10.283 -2.337 1.00 98.75 79 TRP A N 1
ATOM 613 C CA . TRP A 1 79 ? -4.673 -9.063 -1.531 1.00 98.75 79 TRP A CA 1
ATOM 614 C C . TRP A 1 79 ? -5.901 -8.208 -1.844 1.00 98.75 79 TRP A C 1
ATOM 616 O O . TRP A 1 79 ? -6.507 -7.668 -0.925 1.00 98.75 79 TRP A O 1
ATOM 626 N N . ARG A 1 80 ? -6.355 -8.134 -3.099 1.00 98.75 80 ARG A N 1
ATOM 627 C CA . ARG A 1 80 ? -7.635 -7.490 -3.443 1.00 98.75 80 ARG A CA 1
ATOM 628 C C . ARG A 1 80 ? -8.794 -8.123 -2.675 1.00 98.75 80 ARG A C 1
ATOM 630 O O . ARG A 1 80 ? -9.674 -7.414 -2.199 1.00 98.75 80 ARG A O 1
ATOM 637 N N . SER A 1 81 ? -8.768 -9.444 -2.493 1.00 98.75 81 SER A N 1
ATOM 638 C CA . SER A 1 81 ? -9.775 -10.150 -1.693 1.00 98.75 81 SER A CA 1
ATOM 639 C C . SER A 1 81 ? -9.686 -9.817 -0.199 1.00 98.75 81 SER A C 1
ATOM 641 O O . SER A 1 81 ? -10.724 -9.717 0.451 1.00 98.75 81 SER A O 1
ATOM 643 N N . VAL A 1 82 ? -8.474 -9.624 0.337 1.00 98.88 82 VAL A N 1
ATOM 644 C CA . VAL A 1 82 ? -8.246 -9.144 1.715 1.00 98.88 82 VAL A CA 1
ATOM 645 C C . VAL A 1 82 ? -8.846 -7.749 1.899 1.00 98.88 82 VAL A C 1
ATOM 647 O O . VAL A 1 82 ? -9.696 -7.548 2.763 1.00 98.88 82 VAL A O 1
ATOM 650 N N . TYR A 1 83 ? -8.487 -6.794 1.039 1.00 98.75 83 TYR A N 1
ATOM 651 C CA . TYR A 1 83 ? -8.980 -5.420 1.156 1.00 98.75 83 TYR A CA 1
ATOM 652 C C . TYR A 1 83 ? -10.484 -5.297 0.911 1.00 98.75 83 TYR A C 1
ATOM 654 O O . TYR A 1 83 ? -11.134 -4.485 1.560 1.00 98.75 83 TYR A O 1
ATOM 662 N N . ALA A 1 84 ? -11.071 -6.153 0.071 1.00 98.69 84 ALA A N 1
ATOM 663 C CA . ALA A 1 84 ? -12.522 -6.228 -0.071 1.00 98.69 84 ALA A CA 1
ATOM 664 C C . ALA A 1 84 ? -13.231 -6.704 1.214 1.00 98.69 84 ALA A C 1
ATOM 666 O O . ALA A 1 84 ? -14.380 -6.327 1.444 1.00 98.69 84 ALA A O 1
ATOM 667 N N . ARG A 1 85 ? -12.589 -7.537 2.050 1.00 98.81 85 ARG A N 1
ATOM 668 C CA . ARG A 1 85 ? -13.130 -7.924 3.367 1.00 98.81 85 ARG A CA 1
ATOM 669 C C . ARG A 1 85 ? -12.981 -6.802 4.386 1.00 98.81 85 ARG A C 1
ATOM 671 O O . ARG A 1 85 ? -13.971 -6.481 5.038 1.00 98.81 85 ARG A O 1
ATOM 678 N N . ILE A 1 86 ? -11.811 -6.162 4.441 1.00 98.69 86 ILE A N 1
ATOM 679 C CA . ILE A 1 86 ? -11.558 -4.984 5.290 1.00 98.69 86 ILE A CA 1
ATOM 680 C C . ILE A 1 86 ? -12.572 -3.878 4.992 1.00 98.69 86 ILE A C 1
ATOM 682 O O . ILE A 1 86 ? -13.243 -3.390 5.895 1.00 98.69 86 ILE A O 1
ATOM 686 N N . ALA A 1 87 ? -12.769 -3.541 3.716 1.00 98.50 87 ALA A N 1
ATOM 687 C CA . ALA A 1 87 ? -13.706 -2.501 3.303 1.00 98.50 87 ALA A CA 1
ATOM 688 C C . ALA A 1 87 ? -15.160 -2.771 3.735 1.00 98.50 87 ALA A C 1
ATOM 690 O O . ALA A 1 87 ? -15.944 -1.845 3.917 1.00 98.50 87 ALA A O 1
ATOM 691 N N . ARG A 1 88 ? -15.532 -4.045 3.916 1.00 98.25 88 ARG A N 1
ATOM 692 C CA . ARG A 1 88 ? -16.865 -4.468 4.374 1.00 98.25 88 ARG A CA 1
ATOM 693 C C . ARG A 1 88 ? -16.949 -4.667 5.891 1.00 98.25 88 ARG A C 1
ATOM 695 O O . ARG A 1 88 ? -18.012 -5.053 6.373 1.00 98.25 88 ARG A O 1
ATOM 702 N N . GLY A 1 89 ? -15.852 -4.469 6.626 1.00 97.75 89 GLY A N 1
ATOM 703 C CA . GLY A 1 89 ? -15.750 -4.774 8.056 1.00 97.75 89 GLY A CA 1
ATOM 704 C C . GLY A 1 89 ? -15.891 -6.267 8.376 1.00 97.75 89 GLY A C 1
ATOM 705 O O . GLY A 1 89 ? -16.400 -6.628 9.435 1.00 97.75 89 GLY A O 1
ATOM 706 N N . ALA A 1 90 ? -15.518 -7.133 7.432 1.00 98.44 90 ALA A N 1
ATOM 707 C CA . ALA A 1 90 ? -15.565 -8.591 7.554 1.00 98.44 90 ALA A CA 1
ATOM 708 C C . ALA A 1 90 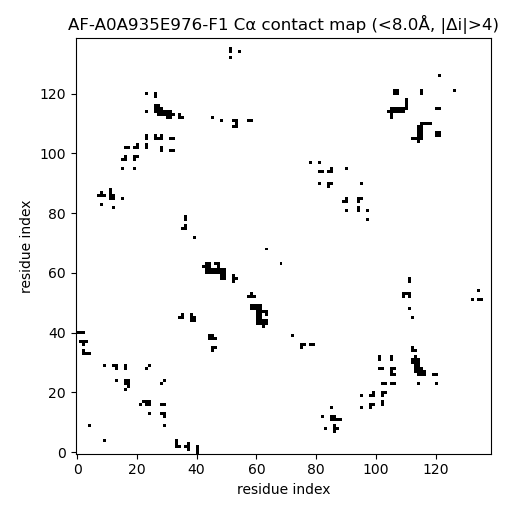? -14.157 -9.213 7.632 1.00 98.44 90 ALA A C 1
ATOM 710 O O . ALA A 1 90 ? -13.990 -10.394 7.330 1.00 98.44 90 ALA A O 1
ATOM 711 N N . ASP A 1 91 ? -13.154 -8.399 7.959 1.00 98.44 91 ASP A N 1
ATOM 712 C CA . ASP A 1 91 ? -11.766 -8.801 8.148 1.00 98.44 91 ASP A CA 1
ATOM 713 C C . ASP A 1 91 ? -11.561 -9.632 9.419 1.00 98.44 91 ASP A C 1
ATOM 715 O O . ASP A 1 91 ? -12.248 -9.462 10.430 1.00 98.44 91 ASP A O 1
ATOM 719 N N . ASP A 1 92 ? -10.570 -10.516 9.363 1.00 98.50 92 ASP A N 1
ATOM 720 C CA . ASP A 1 92 ? -10.053 -11.262 10.505 1.00 98.50 92 ASP A CA 1
ATOM 721 C C . ASP A 1 92 ? -8.610 -10.846 10.859 1.00 98.50 92 ASP A C 1
ATOM 723 O O . ASP A 1 92 ? -8.038 -9.907 10.299 1.00 98.50 92 ASP A O 1
ATOM 727 N N . ASP A 1 93 ? -7.994 -11.543 11.815 1.00 98.56 93 ASP A N 1
ATOM 728 C CA . ASP A 1 93 ? -6.624 -11.244 12.246 1.00 98.56 93 ASP A CA 1
ATOM 729 C C . ASP A 1 93 ? -5.579 -11.472 11.138 1.00 98.56 93 ASP A C 1
ATOM 731 O O . ASP A 1 93 ? -4.544 -10.801 11.122 1.00 98.56 93 ASP A O 1
ATOM 735 N N . ALA A 1 94 ? -5.830 -12.385 10.194 1.00 98.44 94 ALA A N 1
ATOM 736 C CA . ALA A 1 94 ? -4.929 -12.619 9.069 1.00 98.44 94 ALA A CA 1
ATOM 737 C C . ALA A 1 94 ? -5.022 -11.477 8.047 1.00 98.44 94 ALA A C 1
ATOM 739 O O . ALA A 1 94 ? -3.996 -11.000 7.558 1.00 98.44 94 ALA A O 1
ATOM 740 N N . ASP A 1 95 ? -6.228 -10.979 7.786 1.00 98.75 95 ASP A N 1
ATOM 741 C CA . ASP A 1 95 ? -6.448 -9.789 6.963 1.00 98.75 95 ASP A CA 1
ATOM 742 C C . ASP A 1 95 ? -5.791 -8.549 7.584 1.00 98.75 95 ASP A C 1
ATOM 744 O O . ASP A 1 95 ? -5.083 -7.796 6.907 1.00 98.75 95 ASP A O 1
ATOM 748 N N . ARG A 1 96 ? -5.939 -8.372 8.901 1.00 98.56 96 ARG A N 1
ATOM 749 C CA . ARG A 1 96 ? -5.290 -7.282 9.649 1.00 98.56 96 ARG A CA 1
ATOM 750 C C . ARG A 1 96 ? -3.777 -7.387 9.639 1.00 98.56 96 ARG A C 1
ATOM 752 O O . ARG A 1 96 ? -3.097 -6.364 9.612 1.00 98.56 96 ARG A O 1
ATOM 759 N N . ARG A 1 97 ? -3.231 -8.604 9.629 1.00 98.62 97 ARG A N 1
ATOM 760 C CA . ARG A 1 97 ? -1.789 -8.816 9.503 1.00 98.62 97 ARG A CA 1
ATOM 761 C C . ARG A 1 97 ? -1.263 -8.312 8.158 1.00 98.62 97 ARG A C 1
ATOM 763 O O . ARG A 1 97 ? -0.228 -7.653 8.144 1.00 98.62 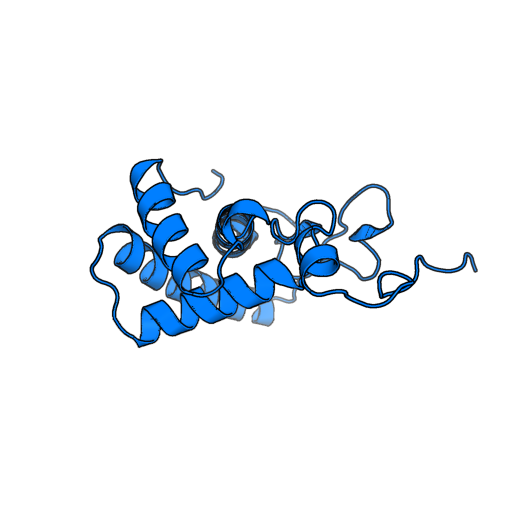97 ARG A O 1
ATOM 770 N N . VAL A 1 98 ? -1.987 -8.559 7.065 1.00 98.69 98 VAL A N 1
ATOM 771 C CA . VAL A 1 98 ? -1.645 -8.012 5.739 1.00 98.69 98 VAL A CA 1
ATOM 772 C C . VAL A 1 98 ? -1.725 -6.485 5.745 1.00 98.69 98 VAL A C 1
ATOM 774 O O . VAL A 1 98 ? -0.806 -5.822 5.273 1.00 98.69 98 VAL A O 1
ATOM 777 N N . ALA A 1 99 ? -2.785 -5.909 6.323 1.00 98.62 99 ALA A N 1
ATOM 778 C CA . ALA A 1 99 ? -2.912 -4.456 6.433 1.00 98.62 99 ALA A CA 1
ATOM 779 C C . ALA A 1 99 ? -1.766 -3.833 7.246 1.00 98.62 99 ALA A C 1
ATOM 781 O O . ALA A 1 99 ? -1.224 -2.807 6.843 1.00 98.62 99 ALA A O 1
ATOM 782 N N . PHE A 1 100 ? -1.355 -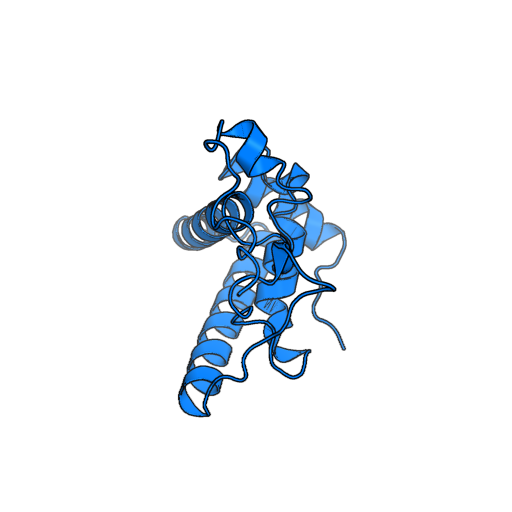4.474 8.343 1.00 98.62 100 PHE A N 1
ATOM 783 C CA . PHE A 1 100 ? -0.193 -4.062 9.127 1.00 98.62 100 PHE A CA 1
ATOM 784 C C . PHE A 1 100 ? 1.099 -4.084 8.304 1.00 98.62 100 PHE A C 1
ATOM 786 O O . PHE A 1 100 ? 1.854 -3.116 8.330 1.00 98.62 100 PHE A O 1
ATOM 793 N N . GLU A 1 101 ? 1.352 -5.160 7.555 1.00 98.50 101 GLU A N 1
ATOM 794 C CA . GLU A 1 101 ? 2.544 -5.276 6.705 1.00 98.50 101 GLU A CA 1
ATOM 795 C C . GLU A 1 101 ? 2.589 -4.162 5.655 1.00 98.50 101 GLU A C 1
ATOM 797 O O . GLU A 1 101 ? 3.595 -3.459 5.561 1.00 98.50 101 GLU A O 1
ATOM 802 N N . HIS A 1 102 ? 1.478 -3.910 4.961 1.00 98.56 102 HIS A N 1
ATOM 803 C CA . HIS A 1 102 ? 1.405 -2.826 3.984 1.00 98.56 102 HIS A CA 1
ATOM 804 C C . HIS A 1 102 ? 1.477 -1.431 4.626 1.00 98.56 102 HIS A C 1
ATOM 806 O O . HIS A 1 102 ? 2.077 -0.529 4.048 1.00 98.56 102 HIS A O 1
ATOM 812 N N . ALA A 1 103 ? 0.918 -1.224 5.824 1.00 98.25 103 ALA A N 1
ATOM 813 C CA . ALA A 1 103 ? 1.050 0.041 6.548 1.00 98.25 103 ALA A CA 1
ATOM 814 C C . ALA A 1 103 ? 2.519 0.308 6.932 1.00 98.25 103 ALA A C 1
ATOM 816 O O . ALA A 1 103 ? 3.032 1.409 6.708 1.00 98.25 103 ALA A O 1
ATOM 817 N N . CYS A 1 104 ? 3.236 -0.714 7.413 1.00 96.56 104 CYS A N 1
ATOM 8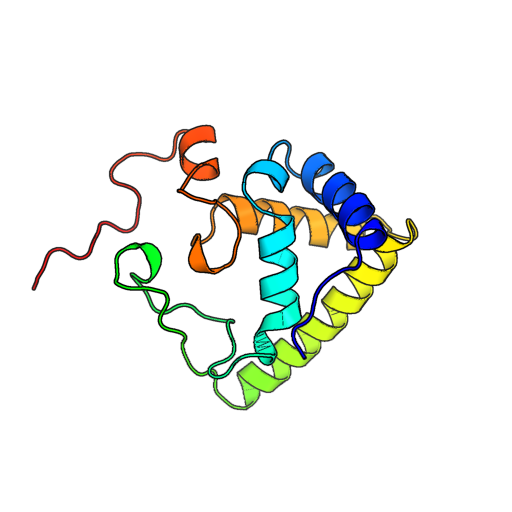18 C CA . CYS A 1 104 ? 4.678 -0.636 7.644 1.00 96.56 104 CYS A CA 1
ATOM 819 C C . CYS A 1 104 ? 5.437 -0.328 6.348 1.00 96.56 104 CYS A C 1
ATOM 821 O O . CYS A 1 104 ? 6.202 0.633 6.310 1.00 96.56 104 CYS A O 1
ATOM 823 N N . GLU A 1 105 ? 5.207 -1.101 5.284 1.00 95.81 105 GLU A N 1
ATOM 824 C CA . GLU A 1 105 ? 5.842 -0.914 3.972 1.00 95.81 105 GLU A CA 1
ATOM 825 C C . GLU A 1 105 ? 5.609 0.482 3.406 1.00 95.81 105 GLU A C 1
ATOM 827 O O . GLU A 1 105 ? 6.547 1.120 2.930 1.00 95.81 105 GLU A O 1
ATOM 832 N N . SER A 1 106 ? 4.391 1.003 3.538 1.00 95.62 106 SER A N 1
ATOM 833 C CA . SER A 1 106 ? 4.066 2.359 3.109 1.00 95.62 106 SER A CA 1
ATOM 834 C C . SER A 1 106 ? 4.820 3.433 3.896 1.00 95.62 106 SER A C 1
ATOM 836 O O . SER A 1 106 ? 4.957 4.545 3.407 1.00 95.62 106 SER A O 1
ATOM 838 N N . SER A 1 107 ? 5.322 3.123 5.094 1.00 92.81 107 SER A N 1
ATOM 839 C CA . SER A 1 107 ? 6.029 4.080 5.950 1.00 92.81 107 SER A CA 1
ATOM 840 C C . SER A 1 107 ? 7.533 4.130 5.664 1.00 92.81 107 SER A C 1
ATOM 842 O O . SER A 1 107 ? 8.147 5.177 5.812 1.00 92.81 107 SER A O 1
ATOM 844 N N . TYR A 1 108 ? 8.161 3.026 5.249 1.00 87.00 108 TYR A N 1
ATOM 845 C CA . TYR A 1 108 ? 9.604 3.021 4.963 1.00 87.00 108 TYR A CA 1
ATOM 846 C C . TYR A 1 108 ? 9.944 2.942 3.471 1.00 87.00 108 TYR A C 1
ATOM 848 O O . TYR A 1 108 ? 11.089 3.208 3.107 1.00 87.00 108 TYR A O 1
ATOM 856 N N . GLY A 1 109 ? 8.993 2.542 2.625 1.00 87.38 109 GLY A N 1
ATOM 857 C CA . GLY A 1 109 ? 9.197 2.336 1.195 1.00 87.38 109 GLY A CA 1
ATOM 858 C C . GLY A 1 109 ? 9.489 3.621 0.416 1.00 87.38 109 GLY A C 1
ATOM 859 O O . GLY A 1 109 ? 9.280 4.737 0.894 1.00 87.38 109 GLY A O 1
ATOM 860 N N . ASP A 1 110 ? 9.968 3.444 -0.819 1.00 87.00 110 ASP A N 1
ATOM 861 C CA . ASP A 1 110 ? 10.197 4.547 -1.759 1.00 87.00 110 ASP A CA 1
ATOM 862 C C . ASP A 1 110 ? 8.871 5.304 -2.018 1.00 87.00 110 ASP A C 1
ATOM 864 O O . ASP A 1 110 ? 7.864 4.663 -2.355 1.00 87.00 110 ASP A O 1
ATOM 868 N N . PRO A 1 111 ? 8.841 6.648 -1.907 1.00 88.25 111 PRO A N 1
ATOM 869 C CA . PRO A 1 111 ? 7.623 7.435 -2.114 1.00 88.25 111 PRO A CA 1
ATOM 870 C C . PRO A 1 111 ? 6.958 7.250 -3.488 1.00 88.25 111 PRO A C 1
ATOM 872 O O . PRO A 1 111 ? 5.758 7.503 -3.653 1.00 88.25 111 PRO A O 1
ATOM 875 N N . ALA A 1 112 ? 7.694 6.750 -4.488 1.00 88.06 112 ALA A N 1
ATOM 876 C CA . ALA A 1 112 ? 7.140 6.358 -5.781 1.00 88.06 112 ALA A CA 1
ATOM 877 C C . ALA A 1 112 ? 5.978 5.357 -5.661 1.00 88.06 112 ALA A C 1
ATOM 879 O O . ALA A 1 112 ? 5.037 5.399 -6.464 1.00 88.06 112 ALA A O 1
ATOM 880 N N . TYR A 1 113 ? 5.985 4.505 -4.635 1.00 91.81 113 TYR A N 1
ATOM 881 C CA . TYR A 1 113 ? 4.913 3.543 -4.397 1.00 91.81 113 TYR A CA 1
ATOM 882 C C . TYR A 1 113 ? 3.663 4.151 -3.759 1.00 91.81 113 TYR A C 1
ATOM 884 O O . TYR A 1 113 ? 2.644 3.480 -3.754 1.00 91.81 113 TYR A O 1
ATOM 892 N N . GLY A 1 114 ? 3.677 5.408 -3.299 1.00 92.62 114 GLY A N 1
ATOM 893 C CA . GLY A 1 114 ? 2.489 6.131 -2.805 1.00 92.62 114 GLY A CA 1
ATOM 894 C C . GLY A 1 114 ? 2.512 6.487 -1.329 1.00 92.62 114 GLY A C 1
ATOM 895 O O . GLY A 1 114 ? 1.971 7.529 -0.963 1.00 92.62 114 GLY A O 1
ATOM 896 N N . GLY A 1 115 ? 3.167 5.652 -0.525 1.00 93.38 115 GLY A N 1
ATOM 897 C CA . GLY A 1 115 ? 3.406 5.900 0.893 1.00 93.38 115 GLY A CA 1
ATOM 898 C C . GLY A 1 115 ? 4.584 6.842 1.124 1.00 93.38 115 GLY A C 1
ATOM 899 O O . GLY A 1 115 ? 5.182 7.336 0.170 1.00 93.38 115 GLY A O 1
ATOM 900 N N . ASN A 1 116 ? 4.911 7.081 2.393 1.00 91.75 116 ASN A N 1
ATOM 901 C CA . ASN A 1 116 ? 6.032 7.897 2.848 1.00 91.75 116 ASN A CA 1
ATOM 902 C C . ASN A 1 116 ? 6.173 9.214 2.060 1.00 91.75 116 ASN A C 1
ATOM 904 O O . ASN A 1 116 ? 7.250 9.606 1.605 1.00 91.75 116 ASN A O 1
ATOM 908 N N . ARG A 1 117 ? 5.040 9.883 1.839 1.00 87.56 117 ARG A N 1
ATOM 909 C CA . ARG A 1 117 ? 4.963 11.091 1.019 1.00 87.56 117 ARG A CA 1
ATOM 910 C C . ARG A 1 117 ? 5.945 12.137 1.533 1.00 87.56 117 ARG A C 1
ATOM 912 O O . ARG A 1 117 ? 5.970 12.419 2.726 1.00 87.56 117 ARG A O 1
ATOM 919 N N . GLU A 1 118 ? 6.758 12.682 0.629 1.00 83.75 118 GLU A N 1
ATOM 920 C CA . GLU A 1 118 ? 7.782 13.691 0.954 1.00 83.75 118 GLU A CA 1
ATOM 921 C C . GLU A 1 118 ? 8.786 13.235 2.038 1.00 83.75 118 GLU A C 1
ATOM 923 O O . GLU A 1 118 ? 9.452 14.059 2.656 1.00 83.75 118 GLU A O 1
ATOM 928 N N . GLY A 1 119 ? 8.911 11.923 2.281 1.00 85.56 119 GLY A N 1
ATOM 929 C CA . GLY A 1 119 ? 9.748 11.383 3.353 1.00 85.56 119 GLY A CA 1
ATOM 930 C C . GLY A 1 119 ? 9.169 11.580 4.760 1.00 85.56 119 GLY A C 1
ATOM 931 O O . GLY A 1 119 ? 9.898 11.434 5.740 1.00 85.56 119 GLY A O 1
ATOM 932 N N . ALA A 1 120 ? 7.884 11.928 4.898 1.00 88.50 120 ALA A N 1
ATOM 933 C CA . ALA A 1 120 ? 7.279 12.291 6.181 1.00 88.50 120 ALA A CA 1
ATOM 934 C C . ALA A 1 120 ? 7.395 11.190 7.248 1.00 88.50 120 ALA A C 1
ATOM 936 O O . ALA A 1 120 ? 7.658 11.484 8.416 1.00 88.50 120 ALA A O 1
ATOM 937 N N . ALA A 1 121 ? 7.255 9.923 6.856 1.00 90.06 121 ALA A N 1
ATOM 938 C CA . ALA A 1 121 ? 7.389 8.804 7.780 1.00 90.06 121 ALA A CA 1
ATOM 939 C C . ALA A 1 121 ? 8.853 8.596 8.202 1.00 90.06 121 ALA A C 1
ATOM 941 O O . ALA A 1 121 ? 9.122 8.344 9.376 1.00 90.06 121 ALA A O 1
ATOM 942 N N . TRP A 1 122 ? 9.812 8.784 7.288 1.00 88.06 122 TRP A N 1
ATOM 943 C CA . TRP A 1 122 ? 11.243 8.779 7.620 1.00 88.06 122 TRP A CA 1
ATOM 944 C C . TRP A 1 122 ? 11.608 9.872 8.628 1.00 88.06 122 TRP A C 1
ATOM 946 O O . TRP A 1 122 ? 12.324 9.601 9.593 1.00 88.06 122 TRP A O 1
ATOM 956 N N . VAL A 1 123 ? 11.068 11.082 8.452 1.00 86.19 123 VAL A N 1
ATOM 957 C CA . VAL A 1 123 ? 11.230 12.181 9.414 1.00 86.19 123 VAL A CA 1
ATOM 958 C C . VAL A 1 123 ? 10.631 11.803 10.770 1.00 86.19 123 VAL A C 1
ATOM 960 O O . VAL A 1 123 ? 11.285 11.982 11.798 1.00 86.19 123 VAL A O 1
ATOM 963 N N . ALA A 1 124 ? 9.422 11.234 10.787 1.00 86.69 124 ALA A N 1
ATOM 964 C CA . ALA A 1 124 ? 8.727 10.857 12.017 1.00 86.69 124 ALA A CA 1
ATOM 965 C C . ALA A 1 124 ? 9.490 9.809 12.846 1.00 86.69 124 ALA A C 1
ATOM 967 O O . ALA A 1 124 ? 9.505 9.893 14.075 1.00 86.69 124 ALA A O 1
ATOM 968 N N . VAL A 1 125 ? 10.157 8.848 12.197 1.00 80.75 125 VAL A N 1
ATOM 969 C CA . VAL A 1 125 ? 10.949 7.813 12.887 1.00 80.75 125 VAL A CA 1
ATOM 970 C C . VAL A 1 125 ? 12.398 8.229 13.164 1.00 80.75 125 VAL A C 1
ATOM 972 O O . VAL A 1 125 ? 13.160 7.442 13.726 1.00 80.75 125 VAL A O 1
ATOM 975 N N . GLY A 1 126 ? 12.794 9.449 12.785 1.00 79.38 126 GLY A N 1
ATOM 976 C CA . GLY A 1 126 ? 14.162 9.938 12.948 1.00 79.38 126 GLY A CA 1
ATOM 977 C C . GLY A 1 126 ? 15.175 9.147 12.119 1.00 79.38 126 GLY A C 1
ATOM 978 O O . GLY A 1 126 ? 16.275 8.865 12.600 1.00 79.38 126 GLY A O 1
ATOM 979 N N . PHE A 1 127 ? 14.795 8.746 10.901 1.00 73.94 127 PHE A N 1
ATOM 980 C CA . PHE A 1 127 ? 15.689 8.023 10.001 1.00 73.94 127 PHE A CA 1
ATOM 981 C C . PHE A 1 127 ? 16.951 8.868 9.741 1.00 73.94 127 PHE A C 1
ATOM 983 O O . PHE A 1 127 ? 16.833 10.065 9.471 1.00 73.94 127 PHE A O 1
ATOM 990 N N . PRO A 1 128 ? 18.159 8.296 9.884 1.00 65.19 128 PRO A N 1
ATOM 991 C CA . PRO A 1 128 ? 19.382 9.086 9.917 1.00 65.19 128 PRO A CA 1
ATOM 992 C C . PRO A 1 128 ? 19.686 9.728 8.563 1.00 65.19 128 PRO A C 1
ATOM 994 O O . PRO A 1 128 ? 19.574 9.090 7.518 1.00 65.19 128 PRO A O 1
ATOM 997 N N . GLU A 1 129 ? 20.148 10.977 8.609 1.00 61.88 129 GLU A N 1
ATOM 998 C CA . GLU A 1 129 ? 20.740 11.655 7.459 1.00 61.88 129 GLU A CA 1
ATOM 999 C C . GLU A 1 129 ? 22.139 11.083 7.127 1.00 61.88 129 GLU A C 1
ATOM 1001 O O . GLU A 1 129 ? 22.892 10.735 8.047 1.00 61.88 129 GLU A O 1
ATOM 1006 N N . PRO A 1 130 ? 22.544 11.045 5.841 1.00 59.56 130 PRO A N 1
ATOM 1007 C CA . PRO A 1 130 ? 21.743 11.414 4.673 1.00 59.56 130 PRO A CA 1
ATOM 1008 C C . PRO A 1 130 ? 20.635 10.388 4.389 1.00 59.56 130 PRO A C 1
ATOM 1010 O O . PRO A 1 130 ? 20.892 9.187 4.497 1.00 59.56 130 PRO A O 1
ATOM 1013 N N . LEU A 1 131 ? 19.440 10.870 4.004 1.00 57.97 131 LEU A N 1
ATOM 1014 C CA . LEU A 1 131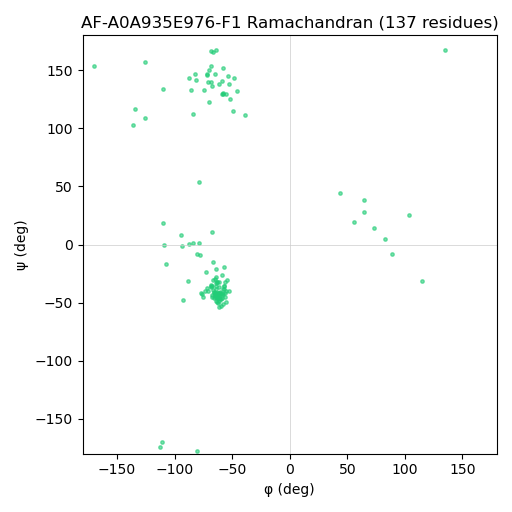 ? 18.319 10.057 3.498 1.00 57.97 131 LEU A CA 1
ATOM 1015 C C . LEU A 1 131 ? 18.852 8.936 2.595 1.00 57.97 131 LEU A C 1
ATOM 1017 O O . LEU A 1 131 ? 19.442 9.205 1.550 1.00 57.97 131 LEU A O 1
ATOM 1021 N N . PHE A 1 132 ? 18.740 7.688 3.055 1.00 50.66 132 PHE A N 1
ATOM 1022 C CA . PHE A 1 132 ? 19.319 6.530 2.381 1.00 50.66 132 PHE A CA 1
ATOM 1023 C C . PHE A 1 132 ? 18.341 5.970 1.334 1.00 50.66 132 PHE A C 1
ATOM 1025 O O . PHE A 1 132 ? 17.145 5.887 1.615 1.00 50.66 132 PHE A O 1
ATOM 1032 N N . PRO A 1 133 ? 18.829 5.485 0.176 1.00 49.75 133 PRO A N 1
ATOM 1033 C CA . PRO A 1 133 ? 20.226 5.507 -0.258 1.00 49.75 133 PRO A CA 1
ATOM 1034 C C . PRO A 1 133 ? 20.681 6.937 -0.559 1.00 49.75 133 PRO A C 1
ATOM 1036 O O . PRO A 1 133 ? 19.844 7.761 -0.860 1.00 49.75 133 PRO A O 1
ATOM 1039 N N . PRO A 1 134 ? 21.972 7.284 -0.461 1.00 45.62 134 PRO A N 1
ATOM 1040 C CA . PRO A 1 134 ? 22.428 8.600 -0.894 1.00 45.62 134 PRO A CA 1
ATOM 1041 C C . PRO A 1 134 ? 21.974 8.854 -2.338 1.00 45.62 134 PRO A C 1
ATOM 1043 O O . PRO A 1 134 ? 21.946 7.921 -3.153 1.00 45.62 134 PRO A O 1
ATOM 1046 N N . ALA A 1 135 ? 21.647 10.111 -2.667 1.00 45.94 135 ALA A N 1
ATOM 1047 C CA . ALA A 1 135 ? 21.591 10.540 -4.061 1.00 45.94 135 ALA A CA 1
ATOM 1048 C C . ALA A 1 135 ? 22.858 10.006 -4.734 1.00 45.94 135 ALA A C 1
ATOM 1050 O O . ALA A 1 135 ? 23.937 10.094 -4.138 1.00 45.94 135 ALA A O 1
ATOM 1051 N N . ARG A 1 136 ? 22.731 9.370 -5.907 1.00 42.38 136 ARG A N 1
ATOM 1052 C CA . ARG A 1 136 ? 23.898 8.858 -6.631 1.00 42.38 136 ARG A CA 1
ATOM 1053 C C . ARG A 1 136 ? 24.902 10.005 -6.682 1.00 42.38 136 ARG A C 1
ATOM 1055 O O . ARG A 1 136 ? 24.606 11.027 -7.291 1.00 42.38 136 ARG A O 1
ATOM 1062 N N . SER A 1 137 ? 26.056 9.856 -6.032 1.00 41.97 137 SER A N 1
ATOM 1063 C CA . SER A 1 137 ? 27.202 10.669 -6.410 1.00 41.97 137 SER A CA 1
ATOM 1064 C C . SER A 1 137 ? 27.329 10.489 -7.919 1.00 41.97 137 SER A C 1
ATOM 1066 O O . SER A 1 137 ? 27.304 9.344 -8.396 1.00 41.97 137 SER A O 1
ATOM 1068 N N . ASP A 1 138 ? 27.341 11.595 -8.662 1.00 32.00 138 ASP A N 1
ATOM 1069 C CA . ASP A 1 138 ? 27.590 11.552 -10.099 1.00 32.00 138 ASP A CA 1
ATOM 1070 C C . ASP A 1 138 ? 28.831 10.682 -10.373 1.00 32.00 138 ASP A C 1
ATOM 1072 O O . ASP A 1 138 ? 29.744 10.649 -9.537 1.00 32.00 138 ASP A O 1
ATOM 1076 N N . PRO A 1 139 ? 28.839 9.910 -11.476 1.00 42.69 139 PRO A N 1
ATOM 1077 C CA . PRO A 1 139 ? 29.995 9.097 -11.830 1.00 42.69 139 PRO A CA 1
ATOM 1078 C C . PRO A 1 139 ? 31.268 9.937 -11.993 1.00 42.69 139 PRO A C 1
ATOM 1080 O O . PRO A 1 139 ? 31.168 11.100 -12.448 1.00 42.69 139 PRO A O 1
#

Mean predicted aligned error: 5.49 Å